Protein AF-F0YE37-F1 (afdb_monomer)

Radius of gyration: 17.52 Å; Cα contacts (8 Å, |Δi|>4): 7; chains: 1; bounding box: 29×26×46 Å

Structure (mmCIF, N/CA/C/O backbone):
data_AF-F0YE37-F1
#
_entry.id   AF-F0YE37-F1
#
loop_
_atom_site.group_PDB
_atom_site.id
_atom_site.type_symbol
_atom_site.label_atom_id
_atom_site.label_alt_id
_atom_site.label_comp_id
_atom_site.label_asym_id
_atom_site.label_entity_id
_atom_site.label_seq_id
_atom_site.pdbx_PDB_ins_code
_atom_site.Cartn_x
_atom_site.Cartn_y
_atom_site.Cartn_z
_atom_site.occupancy
_atom_site.B_iso_or_equiv
_atom_site.auth_seq_id
_atom_site.auth_comp_id
_atom_site.auth_asym_id
_atom_site.auth_atom_id
_atom_site.pdbx_PDB_model_num
ATOM 1 N N . PHE A 1 1 ? 11.007 14.870 -31.621 1.00 63.09 1 PHE A N 1
ATOM 2 C CA . PHE A 1 1 ? 10.360 13.574 -31.933 1.00 63.09 1 PHE A CA 1
ATOM 3 C C . PHE A 1 1 ? 11.016 12.392 -31.214 1.00 63.09 1 PHE A C 1
ATOM 5 O O . PHE A 1 1 ? 10.298 11.675 -30.532 1.00 63.09 1 PHE A O 1
ATOM 12 N N . GLN A 1 2 ? 12.343 12.208 -31.278 1.00 74.38 2 GLN A N 1
ATOM 13 C CA . GLN A 1 2 ? 13.035 11.088 -30.603 1.00 74.38 2 GLN A CA 1
ATOM 14 C C . GLN A 1 2 ? 12.920 11.102 -29.067 1.00 74.38 2 GLN A C 1
ATOM 16 O O . GLN A 1 2 ? 12.679 10.064 -28.462 1.00 74.38 2 GLN A O 1
ATOM 21 N N . GLU A 1 3 ? 13.008 12.273 -28.436 1.00 84.12 3 GLU A N 1
ATOM 22 C CA . GLU A 1 3 ? 12.913 12.403 -26.973 1.00 84.12 3 GLU A CA 1
ATOM 23 C C . GLU A 1 3 ? 11.529 12.016 -26.427 1.00 84.12 3 GLU A C 1
ATOM 25 O O . GLU A 1 3 ? 11.423 11.284 -25.448 1.00 84.12 3 GLU A O 1
ATOM 30 N N . ILE A 1 4 ? 10.456 12.412 -27.121 1.00 89.00 4 ILE A N 1
ATOM 31 C CA . ILE A 1 4 ? 9.083 12.025 -26.763 1.00 89.00 4 ILE A CA 1
ATOM 32 C C . ILE A 1 4 ? 8.890 10.507 -26.895 1.00 89.00 4 ILE A C 1
ATOM 34 O O . ILE A 1 4 ? 8.255 9.901 -26.035 1.00 89.00 4 ILE A O 1
ATOM 38 N N . SER A 1 5 ? 9.461 9.885 -27.936 1.00 90.44 5 SER A N 1
ATOM 39 C CA . SER A 1 5 ? 9.427 8.424 -28.099 1.00 90.44 5 SER A CA 1
ATOM 40 C C . SER A 1 5 ? 10.109 7.729 -26.921 1.00 90.44 5 SER A C 1
ATOM 42 O O . SER A 1 5 ? 9.506 6.878 -26.278 1.00 90.44 5 SER A O 1
ATOM 44 N N . HIS A 1 6 ? 11.315 8.171 -26.563 1.00 93.38 6 HIS A N 1
ATOM 45 C CA . HIS A 1 6 ? 12.069 7.603 -25.449 1.00 93.38 6 HIS A CA 1
ATOM 46 C C . HIS A 1 6 ? 11.341 7.735 -24.100 1.00 93.38 6 HIS A C 1
ATOM 48 O O . HIS A 1 6 ? 11.314 6.794 -23.303 1.00 93.38 6 HIS A O 1
ATOM 54 N N . LEU A 1 7 ? 10.723 8.890 -23.832 1.00 96.12 7 LEU A N 1
ATOM 55 C CA . LEU A 1 7 ? 9.938 9.096 -22.612 1.00 96.12 7 LEU A CA 1
ATOM 56 C C . LEU A 1 7 ? 8.702 8.187 -22.564 1.00 96.12 7 LEU A C 1
ATOM 58 O O . LEU A 1 7 ? 8.361 7.673 -21.496 1.00 96.12 7 LEU A O 1
ATOM 62 N N . ASN A 1 8 ? 8.050 7.961 -23.707 1.00 96.06 8 ASN A N 1
ATOM 63 C CA . ASN A 1 8 ? 6.916 7.046 -23.798 1.00 96.06 8 ASN A CA 1
ATOM 64 C C . ASN A 1 8 ? 7.338 5.596 -23.537 1.00 96.06 8 ASN A C 1
ATOM 66 O O . ASN A 1 8 ? 6.692 4.929 -22.731 1.00 96.06 8 ASN A O 1
ATOM 70 N N . ASP A 1 9 ? 8.448 5.144 -24.119 1.00 96.75 9 ASP A N 1
ATOM 71 C CA . ASP A 1 9 ? 8.957 3.783 -23.912 1.00 96.75 9 ASP A CA 1
ATOM 72 C C . ASP A 1 9 ? 9.317 3.538 -22.439 1.00 96.75 9 ASP A C 1
ATOM 74 O O . ASP A 1 9 ? 8.927 2.531 -21.844 1.00 96.75 9 ASP A O 1
ATOM 78 N N . ARG A 1 10 ? 9.977 4.509 -21.792 1.00 96.50 10 ARG A N 1
ATOM 79 C CA . ARG A 1 10 ? 10.279 4.442 -20.352 1.00 96.50 10 ARG A CA 1
ATOM 80 C C . ARG A 1 10 ? 9.024 4.410 -19.489 1.00 96.50 10 ARG A C 1
ATOM 82 O O . ARG A 1 10 ? 8.984 3.684 -18.499 1.00 96.50 10 ARG A O 1
ATOM 89 N N . LYS A 1 11 ? 8.000 5.1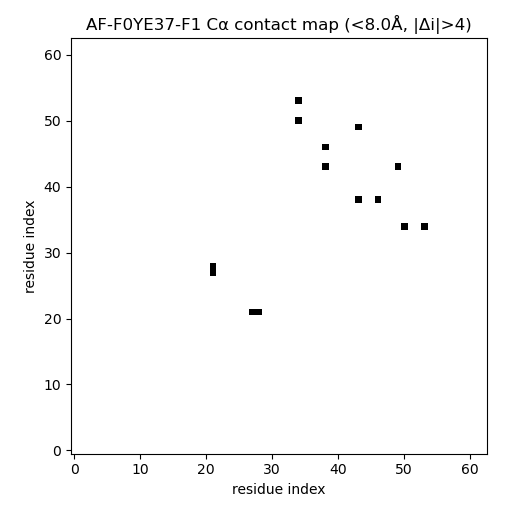87 -19.844 1.00 97.00 11 LYS A N 1
ATOM 90 C CA . LYS A 1 11 ? 6.714 5.189 -19.136 1.00 97.00 11 LYS A CA 1
ATOM 91 C C . LYS A 1 11 ? 6.012 3.837 -19.244 1.00 97.00 11 LYS A C 1
ATOM 93 O O . LYS A 1 11 ? 5.433 3.398 -18.255 1.00 97.00 11 LYS A O 1
ATOM 98 N N . VAL A 1 12 ? 6.040 3.203 -20.417 1.00 97.62 12 VAL A N 1
ATOM 99 C CA . VAL A 1 12 ? 5.464 1.864 -20.619 1.00 97.62 12 VAL A CA 1
ATOM 100 C C . VAL A 1 12 ? 6.219 0.846 -19.775 1.00 97.62 12 VAL A C 1
ATOM 102 O O . VAL A 1 12 ? 5.608 0.206 -18.928 1.00 97.62 12 VAL A O 1
ATOM 105 N N . SER A 1 13 ? 7.548 0.805 -19.885 1.00 97.00 13 SER A N 1
ATOM 106 C CA . SER A 1 13 ? 8.375 -0.113 -19.095 1.00 97.00 13 SER A CA 1
ATOM 107 C C . SER A 1 13 ? 8.172 0.055 -17.583 1.00 97.00 13 SER A C 1
ATOM 109 O O . SER A 1 13 ? 8.038 -0.934 -16.868 1.00 97.00 13 SER A O 1
ATOM 111 N N . LEU A 1 14 ? 8.070 1.292 -17.082 1.00 97.44 14 LEU A N 1
ATOM 112 C CA . LEU A 1 14 ? 7.803 1.535 -15.663 1.00 97.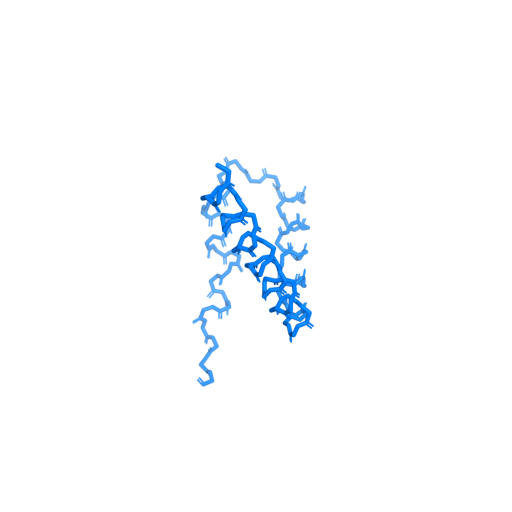44 14 LEU A CA 1
ATOM 113 C C . LEU A 1 14 ? 6.422 1.019 -15.235 1.00 97.44 14 LEU A C 1
ATOM 115 O O . LEU A 1 14 ? 6.284 0.474 -14.141 1.00 97.44 14 LEU A O 1
ATOM 119 N N . LYS A 1 15 ? 5.401 1.185 -16.084 1.00 97.31 15 LYS A N 1
ATOM 120 C CA . LYS A 1 15 ? 4.060 0.652 -15.818 1.00 97.31 15 LYS A CA 1
ATOM 121 C C . LYS A 1 15 ? 4.061 -0.869 -15.790 1.00 97.31 15 LYS A C 1
ATOM 123 O O . LYS A 1 15 ? 3.475 -1.436 -14.876 1.00 97.31 15 LYS A O 1
ATOM 128 N N . ASP A 1 16 ? 4.728 -1.509 -16.742 1.00 97.88 16 ASP A N 1
ATOM 129 C CA . ASP A 1 16 ? 4.792 -2.968 -16.819 1.00 97.88 16 ASP A CA 1
ATOM 130 C C . ASP A 1 16 ? 5.492 -3.547 -15.587 1.00 97.88 16 ASP A C 1
ATOM 132 O O . ASP A 1 16 ? 4.962 -4.454 -14.948 1.00 97.88 16 ASP A O 1
ATOM 136 N N . SER A 1 17 ? 6.615 -2.952 -15.171 1.00 96.75 17 SER A N 1
ATOM 137 C CA . SER A 1 17 ? 7.291 -3.321 -13.923 1.00 96.75 17 SER A CA 1
ATOM 138 C C . SER A 1 17 ? 6.403 -3.110 -12.695 1.00 96.75 17 SER A C 1
ATOM 140 O O . SER A 1 17 ? 6.374 -3.957 -11.806 1.00 96.75 17 SER A O 1
ATOM 142 N N . HIS A 1 18 ? 5.646 -2.009 -12.641 1.00 95.75 18 HIS A N 1
ATOM 143 C CA . HIS A 1 18 ? 4.711 -1.748 -11.546 1.00 95.75 18 HIS A CA 1
ATOM 144 C C . HIS A 1 18 ? 3.591 -2.795 -11.478 1.00 95.75 18 HIS A C 1
ATOM 146 O O . HIS A 1 18 ? 3.314 -3.328 -10.405 1.00 95.75 18 HIS A O 1
ATOM 152 N N . PHE A 1 19 ? 2.966 -3.125 -12.611 1.00 96.06 19 PHE A N 1
ATOM 153 C CA . PHE A 1 19 ? 1.940 -4.165 -12.656 1.00 96.06 19 PHE A CA 1
ATOM 154 C C . PHE A 1 19 ? 2.510 -5.542 -12.318 1.00 96.06 19 PHE A C 1
ATOM 156 O O . PHE A 1 19 ? 1.871 -6.281 -11.573 1.00 96.06 19 PHE A O 1
ATOM 163 N N . GLY A 1 20 ? 3.716 -5.861 -12.795 1.00 96.56 20 GLY A N 1
ATOM 164 C CA . GLY A 1 20 ? 4.420 -7.092 -12.441 1.00 96.56 20 GLY A CA 1
ATOM 165 C C . GLY A 1 20 ? 4.659 -7.206 -10.936 1.00 96.56 20 GLY A C 1
ATOM 166 O O . GLY A 1 20 ? 4.341 -8.234 -10.346 1.00 96.56 20 GLY A O 1
ATOM 167 N N . TYR A 1 21 ? 5.119 -6.128 -10.297 1.00 96.25 21 TYR A N 1
ATOM 168 C CA . TYR A 1 21 ? 5.297 -6.076 -8.845 1.00 96.25 21 TYR A CA 1
ATOM 169 C C . TYR A 1 21 ? 3.975 -6.324 -8.102 1.00 96.25 21 TYR A C 1
ATOM 171 O O . TYR A 1 21 ? 3.903 -7.177 -7.225 1.00 96.25 21 TYR A O 1
ATOM 179 N N . LEU A 1 22 ? 2.885 -5.659 -8.500 1.00 94.38 22 LEU A N 1
ATOM 180 C CA . LEU A 1 22 ? 1.574 -5.874 -7.875 1.00 94.38 22 LEU A CA 1
ATOM 181 C C . LEU A 1 22 ? 1.017 -7.290 -8.090 1.00 94.38 22 LEU A C 1
ATOM 183 O O . LEU A 1 22 ? 0.305 -7.799 -7.229 1.00 94.38 22 LEU A O 1
ATOM 187 N N . GLN A 1 23 ? 1.309 -7.926 -9.227 1.00 94.06 23 GLN A N 1
ATOM 188 C CA . GLN A 1 23 ? 0.911 -9.314 -9.481 1.00 94.06 23 GLN A CA 1
ATOM 189 C C . GLN A 1 23 ? 1.698 -10.313 -8.630 1.00 94.06 23 GLN A C 1
A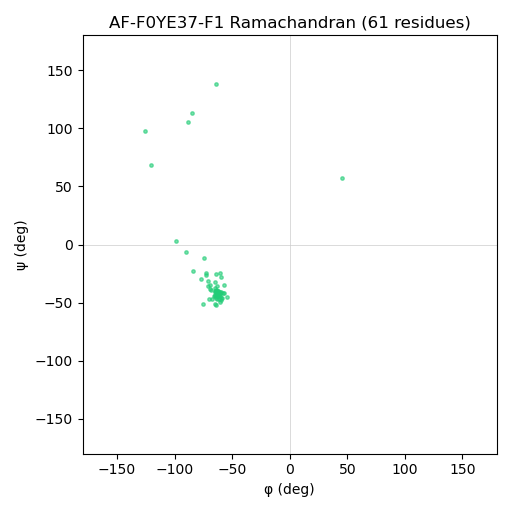TOM 191 O O . GLN A 1 23 ? 1.138 -11.325 -8.216 1.00 94.06 23 GLN A O 1
ATOM 196 N N . GLN A 1 24 ? 2.978 -10.034 -8.376 1.00 96.50 24 GLN A N 1
ATOM 197 C CA . GLN A 1 24 ? 3.835 -10.855 -7.518 1.00 96.50 24 GLN A CA 1
ATOM 198 C C . GLN A 1 24 ? 3.486 -10.718 -6.033 1.00 96.50 24 GLN A C 1
ATOM 200 O O . GLN A 1 24 ? 3.734 -11.651 -5.276 1.00 96.50 24 GLN A O 1
ATOM 205 N N . HIS A 1 25 ? 2.877 -9.594 -5.645 1.00 94.50 25 HIS A N 1
ATOM 206 C CA . HIS A 1 25 ? 2.582 -9.239 -4.259 1.00 94.50 25 HIS A CA 1
ATOM 207 C C . HIS A 1 25 ? 1.070 -9.043 -4.009 1.00 94.50 25 HIS A C 1
ATOM 209 O O . HIS A 1 25 ? 0.612 -7.913 -3.781 1.00 94.50 25 HIS A O 1
ATOM 215 N N . PRO A 1 26 ? 0.247 -10.114 -4.065 1.00 93.12 26 PRO A N 1
ATOM 216 C CA . PRO A 1 26 ? -1.197 -10.027 -3.829 1.00 93.12 26 PRO A CA 1
ATOM 217 C C . PRO A 1 26 ? -1.555 -9.515 -2.423 1.00 93.12 26 PRO A C 1
ATOM 219 O O . PRO A 1 26 ? -2.626 -8.930 -2.242 1.00 93.12 26 PRO A O 1
ATOM 222 N N . GLU A 1 27 ? -0.662 -9.674 -1.443 1.00 94.12 27 GLU A N 1
ATOM 223 C CA . GLU A 1 27 ? -0.792 -9.155 -0.082 1.00 94.12 27 GLU A CA 1
ATOM 224 C C . GLU A 1 27 ? -0.992 -7.638 -0.054 1.00 94.12 27 GLU A C 1
ATOM 226 O O . GLU A 1 27 ? -1.801 -7.145 0.730 1.00 94.12 27 GLU A O 1
ATOM 231 N N . LEU A 1 28 ? -0.366 -6.892 -0.971 1.00 93.12 28 LEU A N 1
ATOM 232 C CA . LEU A 1 28 ? -0.523 -5.437 -1.054 1.00 93.12 28 LEU A CA 1
ATOM 233 C C . LEU A 1 28 ? -1.967 -5.049 -1.370 1.00 93.12 28 LEU A C 1
ATOM 235 O O . LEU A 1 28 ? -2.481 -4.058 -0.852 1.00 93.12 28 LEU A O 1
ATOM 239 N N . ARG A 1 29 ? -2.649 -5.850 -2.196 1.00 92.19 29 ARG A N 1
ATOM 240 C CA . ARG A 1 29 ? -4.061 -5.627 -2.507 1.00 92.19 29 ARG A CA 1
ATOM 241 C C . ARG A 1 29 ? -4.943 -5.880 -1.289 1.00 92.19 29 ARG A C 1
ATOM 243 O O . ARG A 1 29 ? -5.886 -5.118 -1.090 1.00 92.19 29 ARG A O 1
ATOM 250 N N . SER A 1 30 ? -4.640 -6.908 -0.496 1.00 92.88 30 SER A N 1
ATOM 251 C CA . SER A 1 30 ? -5.369 -7.189 0.748 1.00 92.88 30 SER A CA 1
ATOM 252 C C . SER A 1 30 ? -5.171 -6.062 1.757 1.00 92.88 30 SER A C 1
ATOM 254 O O . SER A 1 30 ? -6.147 -5.465 2.192 1.00 92.88 30 S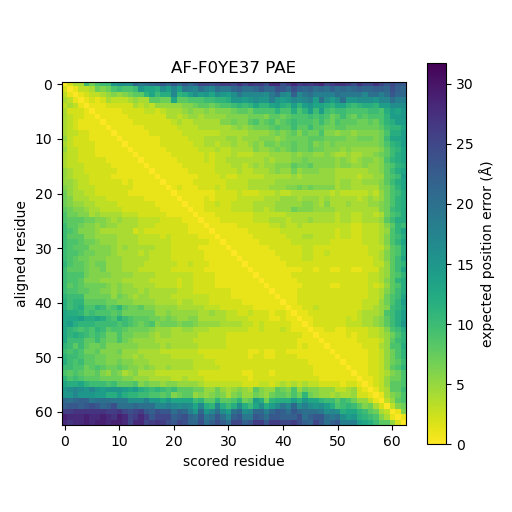ER A O 1
ATOM 256 N N . ILE A 1 31 ? -3.918 -5.682 2.020 1.00 94.25 31 ILE A N 1
ATOM 257 C CA . ILE A 1 31 ? -3.554 -4.616 2.963 1.00 94.25 31 ILE A CA 1
ATOM 258 C C . ILE A 1 31 ? -4.278 -3.305 2.625 1.00 94.25 31 ILE A C 1
ATOM 260 O O . ILE A 1 31 ? -4.833 -2.641 3.501 1.00 94.25 31 ILE A O 1
ATOM 264 N N . LEU A 1 32 ? -4.308 -2.928 1.343 1.00 94.12 32 L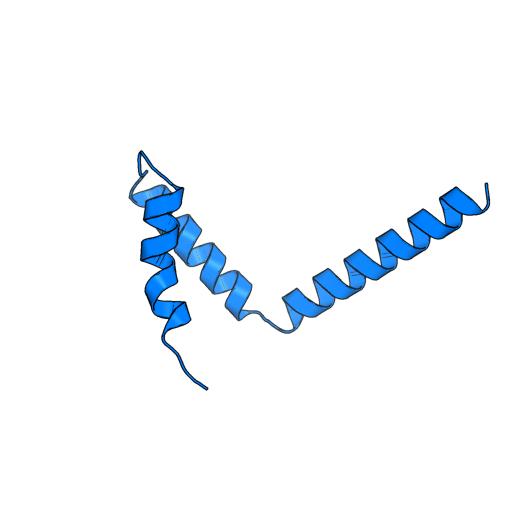EU A N 1
ATOM 265 C CA . LEU A 1 32 ? -5.007 -1.719 0.907 1.00 94.12 32 LEU A CA 1
ATOM 266 C C . LEU A 1 32 ? -6.531 -1.844 1.019 1.00 94.12 32 LEU A C 1
ATOM 268 O O . LEU A 1 32 ? -7.195 -0.862 1.361 1.00 94.12 32 LEU A O 1
ATOM 272 N N . ALA A 1 33 ? -7.097 -3.016 0.720 1.00 95.38 33 ALA A N 1
ATOM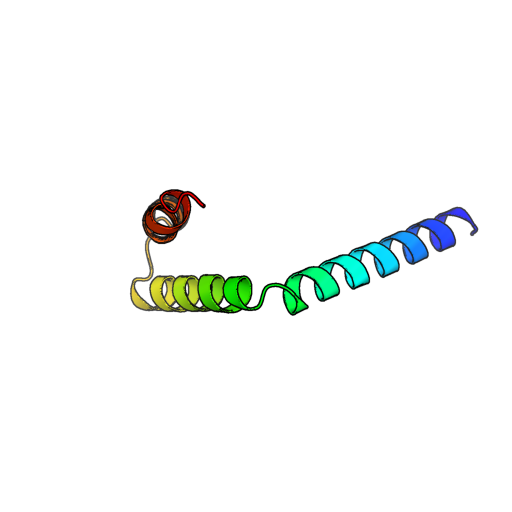 273 C CA . ALA A 1 33 ? -8.531 -3.257 0.846 1.00 95.38 33 ALA A CA 1
ATOM 274 C C . ALA A 1 33 ? -8.986 -3.174 2.310 1.00 95.38 33 ALA A C 1
ATOM 276 O O . ALA A 1 33 ? -9.979 -2.503 2.594 1.00 95.38 33 ALA A O 1
ATOM 277 N N . ASP A 1 34 ? -8.221 -3.769 3.224 1.00 95.31 34 ASP A N 1
ATOM 278 C CA . ASP A 1 34 ? -8.492 -3.772 4.662 1.00 95.31 34 ASP A CA 1
ATOM 279 C C . ASP A 1 34 ? -8.437 -2.352 5.236 1.00 95.31 34 ASP A C 1
ATOM 281 O O . ASP A 1 34 ? -9.376 -1.908 5.905 1.00 95.31 34 ASP A O 1
ATOM 285 N N . PHE A 1 35 ? -7.406 -1.580 4.875 1.00 96.00 35 PHE A N 1
ATOM 286 C CA . PHE A 1 35 ? -7.320 -0.170 5.254 1.00 96.00 35 PHE A CA 1
ATOM 287 C C . PHE A 1 35 ? -8.495 0.647 4.711 1.00 96.00 35 PHE A C 1
ATOM 289 O O . PHE A 1 35 ? -9.089 1.451 5.431 1.00 96.00 35 PHE A O 1
ATOM 296 N N . THR A 1 36 ? -8.860 0.434 3.444 1.00 95.81 36 THR A N 1
ATOM 297 C CA . THR A 1 36 ? -9.971 1.157 2.812 1.00 95.81 36 THR A CA 1
ATOM 298 C C . THR A 1 36 ? -11.296 0.836 3.504 1.00 95.81 36 THR A C 1
ATOM 300 O O . THR A 1 36 ? -12.083 1.746 3.766 1.00 95.81 36 THR A O 1
ATOM 303 N N . ALA A 1 37 ? -11.538 -0.431 3.846 1.00 97.06 37 ALA A N 1
ATOM 304 C CA . ALA A 1 37 ? -12.725 -0.845 4.585 1.00 97.06 37 ALA A CA 1
ATOM 305 C C . ALA A 1 37 ? -12.789 -0.179 5.969 1.00 97.06 37 ALA A C 1
ATOM 307 O O . ALA A 1 37 ? -13.819 0.401 6.320 1.00 97.06 37 ALA A O 1
ATOM 308 N N . ALA A 1 38 ? -11.681 -0.187 6.715 1.00 95.69 38 ALA A N 1
ATOM 309 C CA . ALA A 1 38 ? -11.595 0.445 8.029 1.00 95.69 38 ALA A CA 1
ATOM 310 C C . ALA A 1 38 ? -11.814 1.969 7.950 1.00 95.69 38 ALA A C 1
ATOM 312 O O . ALA A 1 38 ? -12.616 2.528 8.697 1.00 95.69 38 ALA A O 1
ATOM 313 N N . ALA A 1 39 ? -11.188 2.642 6.978 1.00 96.62 39 ALA A N 1
ATOM 314 C CA . ALA A 1 39 ? -11.342 4.081 6.769 1.00 96.62 39 ALA A CA 1
ATOM 315 C C . ALA A 1 39 ? -12.788 4.479 6.422 1.00 96.62 39 ALA A C 1
ATOM 317 O O . ALA A 1 39 ? -13.284 5.503 6.897 1.00 96.62 39 ALA A O 1
ATOM 318 N N . LEU A 1 40 ? -13.476 3.677 5.602 1.00 96.81 40 LEU A N 1
ATOM 319 C CA . LEU A 1 40 ? -14.872 3.920 5.228 1.00 96.81 40 LEU A CA 1
ATOM 320 C C . LEU A 1 40 ? -15.848 3.672 6.384 1.00 96.81 40 LEU A C 1
ATOM 322 O O . LEU A 1 40 ? -16.884 4.342 6.451 1.00 96.81 40 LEU A O 1
ATOM 326 N N . LEU A 1 41 ? -15.526 2.730 7.274 1.00 96.94 41 LEU A N 1
ATOM 327 C CA . LEU A 1 41 ? -16.334 2.403 8.443 1.00 96.94 41 LEU A CA 1
ATOM 328 C C . LEU A 1 41 ? -16.200 3.470 9.535 1.00 96.94 41 LEU A C 1
ATOM 330 O O . LEU A 1 41 ? -17.206 3.992 10.013 1.00 96.94 41 LEU A O 1
ATOM 334 N N . GLU A 1 42 ? -14.967 3.816 9.899 1.00 95.62 42 GLU A N 1
ATOM 335 C CA . GLU A 1 42 ? -14.682 4.707 11.028 1.00 95.62 42 GLU A CA 1
ATOM 336 C C . GLU A 1 42 ? -14.762 6.192 10.667 1.00 95.62 42 GLU A C 1
ATOM 338 O O . GLU A 1 42 ? -14.994 7.027 11.540 1.00 95.62 42 GLU A O 1
ATOM 343 N N . LYS A 1 43 ? -14.603 6.534 9.379 1.00 95.44 43 LYS A N 1
ATOM 344 C CA . LYS A 1 43 ? -14.641 7.913 8.855 1.00 95.44 43 LYS A CA 1
ATOM 345 C C . LYS A 1 43 ? -13.824 8.888 9.717 1.00 95.44 43 LYS A C 1
ATOM 347 O O . LYS A 1 43 ? -14.359 9.887 10.210 1.00 95.44 43 LYS A O 1
ATOM 352 N N . PRO A 1 44 ? -12.524 8.617 9.917 1.00 95.50 44 PRO A N 1
ATOM 353 C CA . PRO A 1 44 ? -11.703 9.392 10.831 1.00 95.50 44 PRO A CA 1
ATOM 354 C C . PRO A 1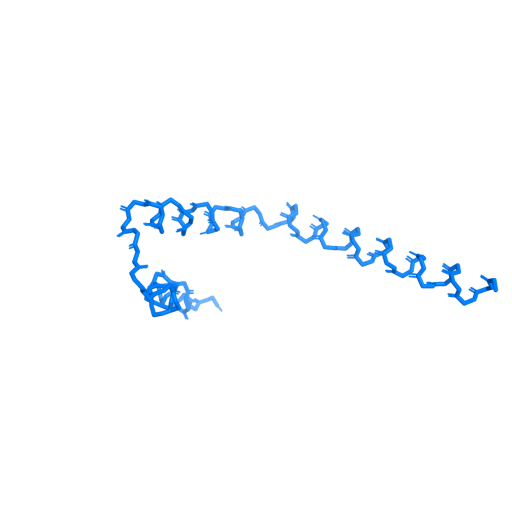 44 ? -11.574 10.844 10.359 1.00 95.50 44 PRO A C 1
ATOM 356 O O . PRO A 1 44 ? -11.303 11.119 9.192 1.00 95.50 44 PRO A O 1
ATOM 359 N N . MET A 1 45 ? -11.665 11.794 11.294 1.00 95.62 45 MET A N 1
ATOM 360 C CA . MET A 1 45 ? -11.394 13.211 11.003 1.00 95.62 45 MET A CA 1
ATOM 361 C C . MET A 1 45 ? -9.934 13.463 10.594 1.00 95.62 45 MET A C 1
ATOM 363 O O . MET A 1 45 ? -9.636 14.442 9.913 1.00 95.62 45 MET A O 1
ATOM 367 N N . LYS A 1 46 ? -9.010 12.596 11.029 1.00 96.88 46 LYS A 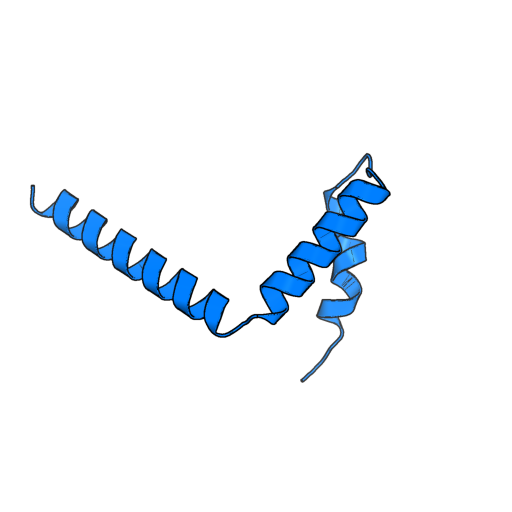N 1
ATOM 368 C CA . LYS A 1 46 ? -7.576 12.687 10.735 1.00 96.88 46 LYS A CA 1
ATOM 369 C C . LYS A 1 46 ? -7.091 11.375 10.119 1.00 96.88 46 LYS A C 1
ATOM 371 O O . LYS A 1 46 ? -6.776 10.432 10.836 1.00 96.88 46 LYS A O 1
ATOM 376 N N . ILE A 1 47 ? -6.999 11.341 8.791 1.00 94.75 47 ILE A N 1
ATOM 377 C CA . ILE A 1 47 ? -6.671 10.116 8.047 1.00 94.75 47 ILE A CA 1
ATOM 378 C C . ILE A 1 47 ? -5.223 9.638 8.247 1.00 94.75 47 ILE A C 1
ATOM 380 O O . ILE A 1 47 ? -4.986 8.438 8.302 1.00 94.75 47 ILE A O 1
ATOM 384 N N . PHE A 1 48 ? -4.252 10.547 8.396 1.00 95.31 48 PHE A N 1
ATOM 385 C CA . PHE A 1 48 ? -2.840 10.161 8.527 1.00 95.31 48 PHE A CA 1
ATOM 386 C C . PHE A 1 48 ? -2.508 9.480 9.866 1.00 95.31 48 PHE A C 1
ATOM 388 O O . PHE A 1 48 ? -1.884 8.423 9.826 1.00 95.31 48 PHE A O 1
ATOM 395 N N . PRO A 1 49 ? -2.933 10.000 11.040 1.00 95.75 49 PRO A N 1
ATOM 396 C CA . PRO A 1 49 ? -2.775 9.277 12.304 1.00 95.75 49 PRO A CA 1
ATOM 397 C C . PRO A 1 49 ? -3.483 7.920 12.300 1.00 95.75 49 PRO A C 1
ATOM 399 O O . PRO A 1 49 ? -2.901 6.937 12.739 1.00 95.75 49 PRO A O 1
ATOM 402 N N . PHE A 1 50 ? -4.694 7.861 11.737 1.00 95.50 50 PHE A N 1
ATOM 403 C CA . PHE A 1 50 ? -5.447 6.617 11.592 1.00 95.50 50 PHE A CA 1
ATOM 404 C C . PHE A 1 50 ? -4.692 5.579 10.749 1.00 95.50 50 PHE A C 1
ATOM 406 O O . PHE A 1 50 ? -4.556 4.432 11.154 1.00 95.50 50 PHE A O 1
ATOM 413 N N . ALA A 1 51 ? -4.133 5.986 9.605 1.00 94.94 51 ALA A N 1
ATOM 414 C CA . ALA A 1 51 ? -3.300 5.113 8.782 1.00 94.94 51 ALA A CA 1
ATOM 415 C C . ALA A 1 51 ? -2.039 4.645 9.520 1.00 94.94 51 ALA A C 1
ATOM 417 O O . ALA A 1 51 ? -1.693 3.471 9.448 1.00 94.94 51 ALA A O 1
ATOM 418 N N . ALA A 1 52 ? -1.360 5.542 10.241 1.00 94.25 52 ALA A N 1
ATOM 419 C CA . ALA A 1 52 ? -0.159 5.191 10.993 1.00 94.25 52 ALA A CA 1
ATOM 420 C C . ALA A 1 52 ? -0.444 4.117 12.053 1.00 94.25 52 ALA A C 1
ATOM 422 O O . ALA A 1 52 ? 0.327 3.172 12.176 1.00 94.25 52 ALA A O 1
ATOM 423 N N . GLU A 1 53 ? -1.561 4.237 12.770 1.00 93.75 53 GLU A N 1
ATOM 424 C CA . GLU A 1 53 ? -2.010 3.235 13.738 1.00 93.75 53 GLU A CA 1
ATOM 425 C C . GLU A 1 53 ? -2.421 1.925 13.053 1.00 93.75 53 GLU A C 1
ATOM 427 O O . GLU A 1 53 ? -1.950 0.858 13.442 1.00 93.75 53 GLU A O 1
ATOM 432 N N . HIS A 1 54 ? -3.210 2.003 11.976 1.00 93.06 54 HIS A N 1
ATOM 433 C CA . HIS A 1 54 ? -3.657 0.836 11.211 1.00 93.06 54 HIS A CA 1
ATOM 434 C C . HIS A 1 54 ? -2.482 0.005 10.669 1.00 93.06 54 HIS A C 1
ATOM 436 O O . HIS A 1 54 ? -2.499 -1.222 10.731 1.00 93.06 54 HIS A O 1
ATOM 442 N N . PHE A 1 55 ? -1.431 0.661 10.169 1.00 93.12 55 PHE A N 1
ATOM 443 C CA . PHE A 1 55 ? -0.259 -0.013 9.606 1.00 93.12 55 PHE A CA 1
ATOM 444 C C . PHE A 1 55 ? 0.853 -0.305 10.628 1.00 93.12 55 PHE A C 1
ATOM 446 O O . PHE A 1 55 ? 1.806 -1.009 10.291 1.00 93.12 55 PHE A O 1
ATOM 453 N N . ALA A 1 56 ? 0.750 0.162 11.879 1.00 91.06 56 ALA A N 1
ATOM 454 C CA . ALA A 1 56 ? 1.778 -0.050 12.907 1.00 91.06 56 ALA A CA 1
ATOM 455 C C . ALA A 1 56 ? 2.043 -1.537 13.209 1.00 91.06 56 ALA A C 1
ATOM 457 O O . ALA A 1 56 ? 3.154 -1.899 13.604 1.00 91.06 56 ALA A O 1
ATOM 458 N N . GLY A 1 57 ? 1.042 -2.402 13.011 1.00 81.75 57 GLY A N 1
ATOM 459 C CA . GLY A 1 57 ? 1.176 -3.853 13.167 1.00 81.75 57 GLY A CA 1
ATOM 460 C C . GLY A 1 57 ? 1.974 -4.531 12.048 1.00 81.75 57 GLY A C 1
ATOM 461 O O . GLY A 1 57 ? 2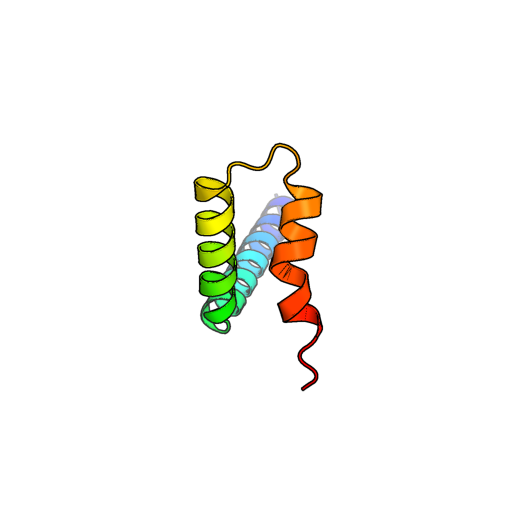.604 -5.555 12.291 1.00 81.75 57 GLY A O 1
ATOM 462 N N . LEU A 1 58 ? 2.016 -3.946 10.844 1.00 79.75 58 LEU A N 1
ATOM 463 C CA . LEU A 1 58 ? 2.766 -4.502 9.708 1.00 79.75 58 LEU A CA 1
ATOM 464 C C . LEU A 1 58 ? 4.275 -4.257 9.832 1.00 79.75 58 LEU A C 1
ATOM 466 O O . LEU A 1 58 ? 5.073 -5.061 9.364 1.00 79.75 58 LEU A O 1
ATOM 470 N N . ALA A 1 59 ? 4.674 -3.167 10.491 1.00 68.75 59 ALA A N 1
ATOM 471 C CA . ALA A 1 59 ? 6.079 -2.800 10.683 1.00 68.75 59 ALA A CA 1
ATOM 472 C C . ALA A 1 59 ? 6.810 -3.655 11.738 1.00 68.75 59 ALA A C 1
ATOM 474 O O . ALA A 1 59 ? 8.029 -3.567 11.860 1.00 68.75 59 ALA A O 1
ATOM 475 N N . GLN A 1 60 ? 6.074 -4.447 12.522 1.00 61.47 60 GLN A N 1
ATOM 476 C CA . GLN A 1 60 ? 6.608 -5.235 13.634 1.00 61.47 60 GLN A CA 1
ATOM 477 C C . GLN A 1 60 ? 6.869 -6.699 13.285 1.00 61.47 60 GLN A C 1
ATOM 479 O O . GLN A 1 60 ? 7.255 -7.440 14.180 1.00 61.47 60 GLN A O 1
ATOM 484 N N . SER A 1 61 ? 6.668 -7.128 12.035 1.00 48.72 61 SER A N 1
ATOM 485 C CA . SER A 1 61 ? 7.022 -8.483 11.607 1.00 48.72 61 SER A CA 1
ATOM 486 C C . SER A 1 61 ? 8.478 -8.500 11.132 1.00 48.72 61 SER A C 1
ATOM 488 O O . SER A 1 61 ? 8.750 -7.980 10.049 1.00 48.72 61 SER A O 1
ATOM 490 N N . PRO A 1 62 ? 9.428 -9.054 11.909 1.00 48.19 62 PRO A N 1
ATOM 491 C CA . PRO A 1 62 ? 10.760 -9.337 11.415 1.00 48.19 62 PRO A CA 1
ATOM 492 C C . PRO A 1 62 ? 10.713 -10.708 10.730 1.00 48.19 62 PRO A C 1
ATOM 494 O O . PRO A 1 62 ? 10.496 -11.722 11.395 1.00 48.19 62 PRO A O 1
ATOM 497 N N . GLU A 1 63 ? 10.895 -10.739 9.415 1.00 42.22 63 GLU A N 1
ATOM 498 C CA . GLU A 1 63 ? 11.570 -11.877 8.777 1.00 42.22 63 GLU A CA 1
ATOM 499 C C . GLU A 1 63 ? 13.062 -11.557 8.665 1.00 42.22 63 GLU A C 1
ATOM 501 O O . GLU A 1 63 ? 13.390 -10.433 8.214 1.00 42.22 63 GLU A O 1
#

Mean predicted aligned error: 6.09 Å

Solvent-accessible surface area (backbone atoms only — not comparable to full-atom values): 3798 Å² total; per-residue (Å²): 113,70,67,62,53,53,55,50,52,52,53,51,54,52,50,51,53,51,52,51,51,49,69,77,39,59,64,60,59,49,56,52,50,54,50,50,51,51,48,71,72,68,58,61,94,54,60,66,65,52,48,53,60,70,49,51,68,68,77,69,66,85,129

InterPro domains:
  IPR047501 Ciliogenesis-associated TTC17-interacting protein, dimerization/docking domain [cd22973] (21-59)

Sequence (63 aa):
FQEISHLNDRKVSLKDSHFGYLQQHPELRSILADFTAAALLEKPMKIFPFAAEHFAGLAQSPE

Foldseek 3Di:
DVVVVVVVVVVVVVVVVVVVVCVVCVVVVVLVVVLVVVCVVVVDPDSPVVVCVSCVVVVPDDD

Secondary structure (DSSP, 8-state):
-HHHHHHHHHHHHHHHHHHHHHHH-HHHHHHHHHHHHHHHHH--S-HHHHHHHHHTTGGG---

pLDDT: mean 90.41, std 12.44, range [42.22, 97.88]

Organism: Aureococcus anophagefferens (NCBI:txid44056)